Protein AF-A0A7C1WMP8-F1 (afdb_monomer_lite)

pLDDT: mean 82.26, std 7.8, range [52.56, 90.81]

Foldseek 3Di:
DVVVVVVVVVQVVVVPPPVDDDPDHPVRVVVVVVVVLVVLQVQLQVQQPAFADAQCLLVDPQSQQVSCCVRVVHGDRPPHPLQRSACRHGHPVVVVVLVVLVVLLVVLVVLCVVDVVSVVLSVVLVVLSSVCSRRPRDPVSVVSSVVSVVVSD

Secondary structure (DSSP, 8-state):
-HHHHHHHHHHHHHHH-TT---SS-HHHHHHHHHHHHHHHHHHHHHHHTTT-S-S-GGG-S-HHHHHHHHHHSS-------TTHHHHHHH-TTHHHHHHHHHHHHHHHHHHHTT-GGGHHHHHHHHHHHHHHHHH---GGGHHHHHHHHHHH-

Radius of gyration: 19.13 Å; chains: 1; bounding box: 45×26×54 Å

Sequence (153 aa):
VLALIFLIVLNIAFLSFTSQRWKLDFLNLIFYRISYTVYVLNLIVEKSGFFGYYHGLWLHPITGDIAGKIVLGYEHNTTSTILGPLILDFGIIEVPIMIFFGSVLGTVRKKMDTLKKAIPYYSILLSITLLCVEISPIPLIIFPYLIALYKIS

Structure (mmCIF, N/CA/C/O backbone):
data_AF-A0A7C1WMP8-F1
#
_entry.id   AF-A0A7C1WMP8-F1
#
loop_
_atom_site.group_PDB
_atom_site.id
_atom_site.type_symbol
_atom_site.label_atom_id
_atom_site.label_alt_id
_atom_site.label_comp_id
_atom_site.label_asym_id
_atom_site.label_entity_id
_atom_site.label_seq_id
_atom_site.pdbx_PDB_ins_code
_atom_site.Cartn_x
_atom_site.Cartn_y
_atom_site.Cartn_z
_atom_site.occupancy
_atom_site.B_iso_or_equiv
_atom_site.auth_seq_id
_atom_site.auth_comp_id
_atom_site.auth_asym_id
_atom_site.auth_atom_id
_atom_site.pdbx_PDB_model_num
ATOM 1 N N . VAL A 1 1 ? -28.008 -11.071 -13.481 1.00 81.25 1 VAL A N 1
ATOM 2 C CA . VAL A 1 1 ? -28.885 -9.932 -13.855 1.00 81.25 1 VAL A CA 1
ATOM 3 C C . VAL A 1 1 ? -28.394 -8.614 -13.255 1.00 81.25 1 VAL A C 1
ATOM 5 O O . VAL A 1 1 ? -28.016 -7.749 -14.027 1.00 81.25 1 VAL A O 1
ATOM 8 N N . LEU A 1 2 ? -28.287 -8.470 -11.926 1.00 88.44 2 LEU A N 1
ATOM 9 C CA . LEU A 1 2 ? -27.794 -7.233 -11.280 1.00 88.44 2 LEU A CA 1
ATOM 10 C C . LEU A 1 2 ? -26.408 -6.766 -11.763 1.00 88.44 2 LEU A C 1
ATOM 12 O O . LEU A 1 2 ? -26.240 -5.600 -12.094 1.00 88.44 2 LEU A O 1
ATOM 16 N N . ALA A 1 3 ? -25.440 -7.680 -11.881 1.00 83.88 3 ALA A N 1
ATOM 17 C CA . ALA A 1 3 ? -24.106 -7.354 -12.398 1.00 83.88 3 ALA A CA 1
ATOM 18 C C . ALA A 1 3 ? -24.133 -6.842 -13.851 1.00 83.88 3 ALA A C 1
ATOM 20 O O . ALA A 1 3 ? -23.376 -5.949 -14.210 1.00 83.88 3 ALA A O 1
ATOM 21 N N . LEU A 1 4 ? -25.042 -7.371 -14.676 1.00 85.19 4 LEU A N 1
ATOM 22 C CA . LEU A 1 4 ? -25.205 -6.946 -16.066 1.00 85.19 4 LEU A CA 1
ATOM 23 C C . LEU A 1 4 ? -25.803 -5.535 -16.139 1.00 85.19 4 LEU A C 1
ATOM 25 O O . LEU A 1 4 ? -25.301 -4.694 -16.874 1.00 85.19 4 LEU A O 1
ATOM 29 N N . ILE A 1 5 ? -26.831 -5.262 -15.326 1.00 90.38 5 ILE A N 1
ATOM 30 C CA . ILE A 1 5 ? -27.437 -3.927 -15.204 1.00 90.38 5 ILE A CA 1
ATOM 31 C C . ILE A 1 5 ? -26.386 -2.911 -14.743 1.00 90.38 5 ILE A C 1
ATOM 33 O O . ILE A 1 5 ? -26.276 -1.832 -15.319 1.00 90.38 5 ILE A O 1
ATOM 37 N N . PHE A 1 6 ? -25.568 -3.275 -13.755 1.00 87.81 6 PHE A N 1
ATOM 38 C CA . PHE A 1 6 ? -24.488 -2.429 -13.258 1.00 87.81 6 PHE A CA 1
ATOM 39 C C . PHE A 1 6 ? -23.450 -2.097 -14.344 1.00 87.81 6 PHE A C 1
ATOM 41 O O . PHE A 1 6 ? -23.083 -0.935 -14.506 1.00 87.81 6 PHE A O 1
ATOM 48 N N . LEU A 1 7 ? -23.028 -3.087 -15.138 1.00 83.75 7 LEU A N 1
ATOM 49 C CA . LEU A 1 7 ? -22.096 -2.873 -16.252 1.00 83.75 7 LEU A CA 1
ATOM 50 C C . LEU A 1 7 ? -22.669 -1.944 -17.331 1.00 83.75 7 LEU A C 1
ATOM 52 O O . LEU A 1 7 ? -21.940 -1.111 -17.864 1.00 83.75 7 LEU A O 1
ATOM 56 N N . ILE A 1 8 ? -23.968 -2.048 -17.623 1.00 85.50 8 ILE A N 1
ATOM 57 C CA . ILE A 1 8 ? -24.647 -1.163 -18.582 1.00 85.50 8 ILE A CA 1
ATOM 58 C C . ILE A 1 8 ? -24.671 0.281 -18.062 1.00 85.50 8 ILE A C 1
ATOM 60 O O . ILE A 1 8 ? -24.321 1.199 -18.801 1.00 85.50 8 ILE A O 1
ATOM 64 N N . VAL A 1 9 ? -25.016 0.492 -16.786 1.00 88.19 9 VAL A N 1
ATOM 65 C CA . VAL A 1 9 ? -25.016 1.830 -16.164 1.00 88.19 9 VAL A CA 1
ATOM 66 C C . VAL A 1 9 ? -23.621 2.458 -16.205 1.00 88.19 9 VAL A C 1
ATOM 68 O O . VAL A 1 9 ? -23.483 3.626 -16.571 1.00 88.19 9 VAL A O 1
ATOM 71 N N . LEU A 1 10 ? -22.579 1.682 -15.895 1.00 82.94 10 LEU A N 1
ATOM 72 C CA . LEU A 1 10 ? -21.193 2.146 -15.980 1.00 82.94 10 LEU A CA 1
ATOM 73 C C . LEU A 1 10 ? -20.782 2.506 -17.408 1.00 82.94 10 LEU A C 1
ATOM 75 O O . LEU A 1 10 ? -20.094 3.504 -17.604 1.00 82.94 10 LEU A O 1
ATOM 79 N N . ASN A 1 11 ? -21.208 1.726 -18.402 1.00 80.94 11 ASN A N 1
ATOM 80 C CA . ASN A 1 11 ? -20.908 2.008 -19.801 1.00 80.94 11 ASN A CA 1
ATOM 81 C C . ASN A 1 11 ? -21.559 3.322 -20.273 1.00 80.94 11 ASN A C 1
ATOM 83 O O . ASN A 1 11 ? -20.900 4.139 -20.914 1.00 80.94 11 ASN A O 1
ATOM 87 N N . ILE A 1 12 ? -22.814 3.571 -19.891 1.00 83.56 12 ILE A N 1
ATOM 88 C CA . ILE A 1 12 ? -23.524 4.821 -20.211 1.00 83.56 12 ILE A CA 1
ATOM 89 C C . ILE A 1 12 ? -22.846 6.021 -19.534 1.00 83.56 12 ILE A C 1
ATOM 91 O O . ILE A 1 12 ? -22.602 7.044 -20.177 1.00 83.56 12 ILE A O 1
ATOM 95 N N . ALA A 1 13 ? -22.499 5.894 -18.250 1.00 82.69 13 ALA A N 1
ATOM 96 C CA . ALA A 1 13 ? -21.750 6.922 -17.532 1.00 82.69 13 ALA A CA 1
ATOM 97 C C . ALA A 1 13 ? -20.389 7.193 -18.194 1.00 82.69 13 ALA A C 1
ATOM 99 O O . ALA A 1 13 ? -20.017 8.348 -18.381 1.00 82.69 13 ALA A O 1
ATOM 100 N N . PHE A 1 14 ? -19.680 6.140 -18.615 1.00 74.75 14 PHE A N 1
ATOM 101 C CA . PHE A 1 14 ? -18.397 6.235 -19.312 1.00 74.75 14 PHE A CA 1
ATOM 102 C C . PHE A 1 14 ? -18.505 7.020 -20.628 1.00 74.75 14 PHE A C 1
ATOM 104 O O . PHE A 1 14 ? -17.704 7.921 -20.869 1.00 74.75 14 PHE A O 1
ATOM 111 N N . LEU A 1 15 ? -19.524 6.738 -21.445 1.00 75.62 15 LEU A N 1
ATOM 112 C CA . LEU A 1 15 ? -19.773 7.457 -22.702 1.00 75.62 15 LEU A CA 1
ATOM 113 C C . LEU A 1 15 ? -20.209 8.918 -22.491 1.00 75.62 15 LEU A C 1
ATOM 115 O O . LEU A 1 15 ? -20.048 9.742 -23.389 1.00 75.62 15 LEU A O 1
ATOM 119 N N . SER A 1 16 ? -20.740 9.252 -21.311 1.00 78.62 16 SER A N 1
ATOM 120 C CA . SER A 1 16 ? -21.203 10.606 -20.973 1.00 78.62 16 SER A CA 1
ATOM 121 C C . SER A 1 16 ? -20.059 11.585 -20.667 1.00 78.62 16 SER A C 1
ATOM 123 O O . SER A 1 16 ? -20.274 12.799 -20.670 1.00 78.62 16 SER A O 1
ATOM 125 N N . PHE A 1 17 ? -18.833 11.098 -20.435 1.00 74.31 17 PHE A N 1
ATOM 126 C CA . PHE A 1 17 ? -17.655 11.948 -20.242 1.00 74.31 17 PHE A CA 1
ATOM 127 C C . PHE A 1 17 ? -17.112 12.452 -21.588 1.00 74.31 17 PHE A C 1
ATOM 129 O O . PHE A 1 17 ? -16.158 11.923 -22.154 1.00 74.31 17 PHE A O 1
ATOM 136 N N . THR A 1 18 ? -17.720 13.524 -22.096 1.00 56.28 18 THR A N 1
ATOM 137 C CA . THR A 1 18 ? -17.438 14.126 -23.414 1.00 56.28 18 THR A CA 1
ATOM 138 C C . THR A 1 18 ? -16.045 14.750 -23.557 1.00 56.28 18 THR A C 1
ATOM 140 O O . THR A 1 18 ? -15.578 14.967 -24.676 1.00 56.28 18 THR A O 1
ATOM 143 N N . SER A 1 19 ? -15.352 15.020 -22.448 1.00 64.75 19 SER A N 1
ATOM 144 C CA . SER A 1 19 ? -14.008 15.613 -22.439 1.00 64.75 19 SER A CA 1
ATOM 145 C C . SER A 1 19 ? -12.879 14.605 -22.689 1.00 64.75 19 SER A C 1
ATOM 147 O O . SER A 1 19 ? -11.748 15.017 -22.949 1.00 64.75 19 SER A O 1
ATOM 149 N N . GLN A 1 20 ? -13.157 13.298 -22.649 1.00 61.72 20 GLN A N 1
ATOM 150 C CA . GLN A 1 20 ? -12.159 12.245 -22.847 1.00 61.72 20 GLN A CA 1
ATOM 151 C C . GLN A 1 20 ? -12.471 11.437 -24.111 1.00 61.72 20 GLN A C 1
ATOM 153 O O . GLN A 1 20 ? -13.419 10.660 -24.170 1.00 61.72 20 GLN A O 1
ATOM 158 N N . ARG A 1 21 ? -11.642 11.603 -25.150 1.00 68.38 21 ARG A N 1
ATOM 159 C CA . ARG A 1 21 ? -11.694 10.761 -26.355 1.00 68.38 21 ARG A CA 1
ATOM 160 C C . ARG A 1 21 ? -10.928 9.467 -26.100 1.00 68.38 21 ARG A C 1
ATOM 162 O O . ARG A 1 21 ? -9.715 9.400 -26.300 1.00 68.38 21 ARG A O 1
ATOM 169 N N . TRP A 1 22 ? -11.634 8.448 -25.632 1.00 69.88 22 TRP A N 1
ATOM 170 C CA . TRP A 1 22 ? -11.062 7.125 -25.415 1.00 69.88 22 TRP A CA 1
ATOM 171 C C . TRP A 1 22 ? -10.784 6.432 -26.753 1.00 69.88 22 TRP A C 1
ATOM 173 O O . TRP A 1 22 ? -11.644 6.386 -27.625 1.00 69.88 22 TRP A O 1
ATOM 183 N N . LYS A 1 23 ? -9.576 5.881 -26.921 1.00 80.38 23 LYS A N 1
ATOM 184 C CA . LYS A 1 23 ? -9.221 5.058 -28.095 1.00 80.38 23 LYS A CA 1
ATOM 185 C C . LYS A 1 23 ? -9.717 3.611 -27.989 1.00 80.38 23 LYS A C 1
ATOM 187 O O . LYS A 1 23 ? -9.631 2.872 -28.961 1.00 80.38 23 LYS A O 1
ATOM 192 N N . LEU A 1 24 ? -10.151 3.201 -26.798 1.00 80.12 24 LEU A N 1
ATOM 193 C CA . LEU A 1 24 ? -10.534 1.835 -26.457 1.00 80.12 24 LEU A CA 1
ATOM 194 C C . LEU A 1 24 ? -11.987 1.818 -25.987 1.00 80.12 24 LEU A C 1
ATOM 196 O O . LEU A 1 24 ? -12.396 2.696 -25.225 1.00 80.12 24 LEU A O 1
ATOM 200 N N . ASP A 1 25 ? -12.724 0.783 -26.382 1.00 82.56 25 ASP A N 1
ATOM 201 C CA . ASP A 1 25 ? -14.055 0.505 -25.841 1.00 82.56 25 ASP A CA 1
ATOM 202 C C . ASP A 1 25 ? -13.985 0.167 -24.349 1.00 82.56 25 ASP A C 1
ATOM 204 O O . ASP A 1 25 ? -12.960 -0.289 -23.842 1.00 82.56 25 ASP A O 1
ATOM 208 N N . PHE A 1 26 ? -15.106 0.317 -23.646 1.00 80.38 26 PHE A N 1
ATOM 209 C CA . PHE A 1 26 ? -15.199 0.116 -22.197 1.00 80.38 26 PHE A CA 1
ATOM 210 C C . PHE A 1 26 ? -14.598 -1.213 -21.701 1.00 80.38 26 PHE A C 1
ATOM 212 O O . PHE A 1 26 ? -13.823 -1.222 -20.748 1.00 80.38 26 PHE A O 1
ATOM 219 N N . LEU A 1 27 ? -14.910 -2.337 -22.359 1.00 83.44 27 LEU A N 1
ATOM 220 C CA . LEU A 1 27 ? -14.361 -3.645 -21.977 1.00 83.44 27 LEU A CA 1
ATOM 221 C C . LEU A 1 27 ? -12.847 -3.713 -22.205 1.00 83.44 27 LEU A C 1
ATOM 223 O O . LEU A 1 27 ? -12.106 -4.129 -21.316 1.00 83.44 27 LEU A O 1
ATOM 227 N N . ASN A 1 28 ? -12.384 -3.247 -23.366 1.00 85.31 28 ASN A N 1
ATOM 228 C CA . ASN A 1 28 ? -10.961 -3.189 -23.698 1.00 85.31 28 ASN A CA 1
ATOM 229 C C . ASN A 1 28 ? -10.195 -2.289 -22.723 1.00 85.31 28 ASN A C 1
ATOM 231 O O . ASN A 1 28 ? -9.056 -2.584 -22.376 1.00 85.31 28 ASN A O 1
ATOM 235 N N . LEU A 1 29 ? -10.831 -1.228 -22.227 1.00 83.44 29 LEU A N 1
ATOM 236 C CA . LEU A 1 29 ? -10.258 -0.343 -21.226 1.00 83.44 29 LEU A CA 1
ATOM 237 C C . LEU A 1 29 ? -10.097 -1.033 -19.866 1.00 83.44 29 LEU A C 1
ATOM 239 O O . LEU A 1 29 ? -9.058 -0.863 -19.233 1.00 83.44 29 LEU A O 1
ATOM 243 N N . ILE A 1 30 ? -11.068 -1.841 -19.431 1.00 83.88 30 ILE A N 1
ATOM 244 C CA . ILE A 1 30 ? -10.941 -2.637 -18.198 1.00 83.88 30 ILE A CA 1
ATOM 245 C C . ILE A 1 30 ? -9.747 -3.590 -18.305 1.00 83.88 30 ILE A C 1
ATOM 247 O O . ILE A 1 30 ? -8.889 -3.596 -17.420 1.00 83.88 30 ILE A O 1
ATOM 251 N N . PHE A 1 31 ? -9.653 -4.351 -19.399 1.00 87.38 31 PHE A N 1
ATOM 252 C CA . PHE A 1 31 ? -8.527 -5.264 -19.613 1.00 87.38 31 PHE A CA 1
ATOM 253 C C . PHE A 1 31 ? -7.198 -4.517 -19.701 1.00 87.38 31 PHE A C 1
ATOM 255 O O . PHE A 1 31 ? -6.244 -4.902 -19.030 1.00 87.38 31 PHE A O 1
ATOM 262 N N . TYR A 1 32 ? -7.155 -3.402 -20.435 1.00 87.62 32 TYR A N 1
ATOM 263 C CA . TYR A 1 32 ? -5.983 -2.536 -20.498 1.00 87.62 32 TYR A CA 1
ATOM 264 C C . TYR A 1 32 ? -5.537 -2.086 -19.105 1.00 87.62 32 TYR A C 1
ATOM 266 O O . TYR A 1 32 ? -4.350 -2.156 -18.805 1.00 87.62 32 TYR A O 1
ATOM 274 N N . ARG A 1 33 ? -6.462 -1.667 -18.229 1.00 85.81 33 ARG A N 1
ATOM 275 C CA . ARG A 1 33 ? -6.122 -1.250 -16.861 1.00 85.81 33 ARG A CA 1
ATOM 276 C C . ARG A 1 33 ? -5.524 -2.390 -16.049 1.00 85.81 33 ARG A C 1
ATOM 278 O O . ARG A 1 33 ? -4.478 -2.189 -15.447 1.00 85.81 33 ARG A O 1
ATOM 285 N N . ILE A 1 34 ? -6.129 -3.576 -16.076 1.00 86.62 34 ILE A N 1
ATOM 286 C CA . ILE A 1 34 ? -5.609 -4.740 -15.342 1.00 86.62 34 ILE A CA 1
ATOM 287 C C . ILE A 1 34 ? -4.209 -5.106 -15.850 1.00 86.62 34 ILE A C 1
ATOM 289 O O . ILE A 1 34 ? -3.276 -5.223 -15.054 1.00 86.62 34 ILE A O 1
ATOM 293 N N . SER A 1 35 ? -4.042 -5.235 -17.169 1.00 89.19 35 SER A N 1
ATOM 294 C CA . SER A 1 35 ? -2.756 -5.570 -17.786 1.00 89.19 35 SER A CA 1
ATOM 295 C C . SER A 1 35 ? -1.691 -4.520 -17.490 1.00 89.19 35 SER A C 1
ATOM 297 O O . SER A 1 35 ? -0.579 -4.875 -17.114 1.00 89.19 35 SER A O 1
ATOM 299 N N . TYR A 1 36 ? -2.035 -3.237 -17.601 1.00 87.69 36 TYR A N 1
ATOM 300 C CA . TYR A 1 36 ? -1.140 -2.129 -17.284 1.00 87.69 36 TYR A CA 1
ATOM 301 C C . TYR A 1 36 ? -0.689 -2.167 -15.823 1.00 87.69 36 TYR A C 1
ATOM 303 O O . TYR A 1 36 ? 0.501 -2.067 -15.539 1.00 87.69 36 TYR A O 1
ATOM 311 N N . THR A 1 37 ? -1.622 -2.366 -14.893 1.00 87.38 37 THR A N 1
ATOM 312 C CA . THR A 1 37 ? -1.331 -2.429 -13.459 1.00 87.38 37 THR A CA 1
ATOM 313 C C . THR A 1 37 ? -0.392 -3.590 -13.118 1.00 87.38 37 THR A C 1
ATOM 315 O O . THR A 1 37 ? 0.575 -3.387 -12.385 1.00 87.38 37 THR A O 1
ATOM 318 N N . VAL A 1 38 ? -0.626 -4.785 -13.672 1.00 88.31 38 VAL A N 1
ATOM 319 C CA . VAL A 1 38 ? 0.248 -5.954 -13.455 1.00 88.31 38 VAL A CA 1
ATOM 320 C C . VAL A 1 38 ? 1.614 -5.761 -14.115 1.00 88.31 38 VAL A C 1
ATOM 322 O O . VAL A 1 38 ? 2.634 -6.082 -13.511 1.00 88.31 38 VAL A O 1
ATOM 325 N N . TYR A 1 39 ? 1.651 -5.199 -15.324 1.00 89.88 39 TYR A N 1
ATOM 326 C CA . TYR A 1 39 ? 2.892 -4.904 -16.037 1.00 89.88 39 TYR A CA 1
ATOM 327 C C . TYR A 1 39 ? 3.779 -3.924 -15.259 1.00 89.88 39 TYR A C 1
ATOM 329 O O . TYR A 1 39 ? 4.955 -4.200 -15.032 1.00 89.88 39 TYR A O 1
ATOM 337 N N . VAL A 1 40 ? 3.205 -2.815 -14.783 1.00 88.31 40 VAL A N 1
ATOM 338 C CA . VAL A 1 40 ? 3.924 -1.828 -13.965 1.00 88.31 40 VAL A CA 1
ATOM 339 C C . VAL A 1 40 ? 4.408 -2.450 -12.655 1.00 88.31 40 VAL A C 1
ATOM 341 O O . VAL A 1 40 ? 5.548 -2.210 -12.268 1.00 88.31 40 VAL A O 1
ATOM 344 N N . LEU A 1 41 ? 3.593 -3.281 -11.991 1.00 88.25 41 LEU A N 1
ATOM 345 C CA . LEU A 1 41 ? 4.027 -4.000 -10.790 1.00 88.25 41 LEU A CA 1
ATOM 346 C C . LEU A 1 41 ? 5.219 -4.924 -11.083 1.00 88.25 41 LEU A C 1
ATOM 348 O O . LEU A 1 41 ? 6.171 -4.931 -10.308 1.00 88.25 41 LEU A O 1
ATOM 352 N N . ASN A 1 42 ? 5.195 -5.671 -12.191 1.00 90.38 42 ASN A N 1
ATOM 353 C CA . ASN A 1 42 ? 6.305 -6.545 -12.572 1.00 90.38 42 ASN A CA 1
ATOM 354 C C . ASN A 1 42 ? 7.605 -5.753 -12.760 1.00 90.38 42 ASN A C 1
ATOM 356 O O . ASN A 1 42 ? 8.636 -6.131 -12.213 1.00 90.38 42 ASN A O 1
ATOM 360 N N . LEU A 1 43 ? 7.539 -4.619 -13.462 1.00 90.81 43 LEU A N 1
ATOM 361 C CA . LEU A 1 43 ? 8.699 -3.749 -13.645 1.00 90.81 43 LEU A CA 1
ATOM 362 C C . LEU A 1 43 ? 9.200 -3.149 -12.319 1.00 90.81 43 LEU A C 1
ATOM 364 O O . LEU A 1 43 ? 10.406 -3.048 -12.117 1.00 90.81 43 LEU A O 1
ATOM 368 N N . ILE A 1 44 ? 8.299 -2.764 -11.405 1.00 90.00 44 ILE A N 1
ATOM 369 C CA . ILE A 1 44 ? 8.675 -2.295 -10.059 1.00 90.00 44 ILE A CA 1
ATOM 370 C C . ILE A 1 44 ? 9.424 -3.395 -9.305 1.00 90.00 44 ILE A C 1
ATOM 372 O O . ILE A 1 44 ? 10.498 -3.146 -8.768 1.00 90.00 44 ILE A O 1
ATOM 376 N N . VAL A 1 45 ? 8.873 -4.610 -9.278 1.00 90.00 45 VAL A N 1
ATOM 377 C CA . VAL A 1 45 ? 9.468 -5.758 -8.580 1.00 90.00 45 VAL A CA 1
ATOM 378 C C . VAL A 1 45 ? 10.848 -6.089 -9.147 1.00 90.00 45 VAL A C 1
ATOM 380 O O . VAL A 1 45 ? 11.795 -6.270 -8.382 1.00 90.00 45 VAL A O 1
ATOM 383 N N . GLU A 1 46 ? 10.977 -6.122 -10.474 1.00 90.69 46 GLU A N 1
ATOM 384 C CA . GLU A 1 46 ? 12.247 -6.372 -11.161 1.00 90.69 46 GLU A CA 1
ATOM 385 C C . GLU A 1 46 ? 13.291 -5.298 -10.835 1.00 90.69 46 GLU A C 1
ATOM 387 O O . GLU A 1 46 ? 14.453 -5.615 -10.582 1.00 90.69 46 GLU A O 1
ATOM 392 N N . LYS A 1 47 ? 12.875 -4.028 -10.785 1.00 90.12 47 LYS A N 1
ATOM 393 C CA . LYS A 1 47 ? 13.788 -2.907 -10.552 1.00 90.12 47 LYS A CA 1
ATOM 394 C C . LYS A 1 47 ? 14.208 -2.754 -9.091 1.00 90.12 47 LYS A C 1
ATOM 396 O O . LYS A 1 47 ? 15.353 -2.398 -8.822 1.00 90.12 47 LYS A O 1
ATOM 401 N N . SER A 1 48 ? 13.291 -2.992 -8.160 1.00 89.00 48 SER A N 1
ATOM 402 C CA . SER A 1 48 ? 13.517 -2.784 -6.728 1.00 89.00 48 SER A CA 1
ATOM 403 C C . SER A 1 48 ? 14.120 -3.975 -6.010 1.00 89.00 48 SER A C 1
ATOM 405 O O . SER A 1 48 ? 14.754 -3.805 -4.968 1.00 89.00 48 SER A O 1
ATOM 407 N N . GLY A 1 49 ? 13.925 -5.185 -6.533 1.00 87.25 49 GLY A N 1
ATOM 408 C CA . GLY A 1 49 ? 14.406 -6.396 -5.885 1.00 87.25 49 GLY A CA 1
ATOM 409 C C . GLY A 1 49 ? 13.929 -6.516 -4.431 1.00 87.25 49 GLY A C 1
ATOM 410 O O . GLY A 1 49 ? 12.809 -6.145 -4.074 1.00 87.25 49 GLY A O 1
ATOM 411 N N . PHE A 1 50 ? 14.786 -7.069 -3.572 1.00 86.81 50 PHE A N 1
ATOM 412 C CA . PHE A 1 50 ? 14.404 -7.397 -2.196 1.00 86.81 50 PHE A CA 1
ATOM 413 C C . PHE A 1 50 ? 14.458 -6.205 -1.228 1.00 86.81 50 PHE A C 1
ATOM 415 O O . PHE A 1 50 ? 13.629 -6.136 -0.325 1.00 86.81 50 PHE A O 1
ATOM 422 N N . PHE A 1 51 ? 15.408 -5.285 -1.428 1.00 85.69 51 PHE A N 1
ATOM 423 C CA . PHE A 1 51 ? 15.713 -4.187 -0.497 1.00 85.69 51 PHE A CA 1
ATOM 424 C C . PHE A 1 51 ? 15.260 -2.805 -0.976 1.00 85.69 51 PHE A C 1
ATOM 426 O O . PHE A 1 51 ? 15.427 -1.837 -0.245 1.00 85.69 51 PHE A O 1
ATOM 433 N N . GLY A 1 52 ? 14.668 -2.709 -2.167 1.00 87.56 52 GLY A N 1
ATOM 434 C CA . GLY A 1 52 ? 14.154 -1.452 -2.692 1.00 87.56 52 GLY A CA 1
ATOM 435 C C . GLY A 1 52 ? 15.137 -0.732 -3.596 1.00 87.56 52 GLY A C 1
ATOM 436 O O . GLY A 1 52 ? 16.284 -1.143 -3.779 1.00 87.56 52 GLY A O 1
ATOM 437 N N . TYR A 1 53 ? 14.655 0.356 -4.192 1.00 87.75 53 TYR A N 1
ATOM 438 C CA . TYR A 1 53 ? 15.433 1.177 -5.115 1.00 87.75 53 TYR A CA 1
ATOM 439 C C . TYR A 1 53 ? 15.555 2.618 -4.619 1.00 87.75 53 TYR A C 1
ATOM 441 O O . TYR A 1 53 ? 16.663 3.150 -4.563 1.00 87.75 53 TYR A O 1
ATOM 449 N N . TYR A 1 54 ? 14.448 3.261 -4.234 1.00 84.81 54 TYR A N 1
ATOM 450 C CA . TYR A 1 54 ? 14.429 4.714 -4.016 1.00 84.81 54 TYR A CA 1
ATOM 451 C C . TYR A 1 54 ? 14.825 5.156 -2.594 1.00 84.81 54 TYR A C 1
ATOM 453 O O . TYR A 1 54 ? 15.535 6.150 -2.461 1.00 84.81 54 TYR A O 1
ATOM 461 N N . HIS A 1 55 ? 14.434 4.417 -1.551 1.00 83.69 55 HIS A N 1
ATOM 462 C CA . HIS A 1 55 ? 14.787 4.675 -0.141 1.00 83.69 55 HIS A CA 1
ATOM 463 C C . HIS A 1 55 ? 14.492 6.106 0.373 1.00 83.69 55 HIS A C 1
ATOM 465 O O . HIS A 1 55 ? 15.272 6.699 1.121 1.00 83.69 55 HIS A O 1
ATOM 471 N N . GLY A 1 56 ? 13.363 6.686 -0.020 1.00 79.56 56 GLY A N 1
ATOM 472 C CA . GLY A 1 56 ? 12.965 8.058 0.306 1.00 79.56 56 GLY A CA 1
ATOM 473 C C . GLY A 1 56 ? 11.602 8.476 -0.244 1.00 79.56 56 GLY A C 1
ATOM 474 O O . GLY A 1 56 ? 11.284 9.666 -0.232 1.00 79.56 56 GLY A O 1
ATOM 475 N N . LEU A 1 57 ? 10.807 7.544 -0.778 1.00 77.12 57 LEU A N 1
ATOM 476 C CA . LEU A 1 57 ? 9.591 7.863 -1.530 1.00 77.12 57 LEU A CA 1
ATOM 477 C C . LEU A 1 57 ? 8.538 8.482 -0.598 1.00 77.12 57 LEU A C 1
ATOM 479 O O . LEU A 1 57 ? 7.840 9.416 -0.984 1.00 77.12 57 LEU A O 1
ATOM 483 N N . TRP A 1 58 ? 8.542 8.048 0.664 1.00 70.44 58 TRP A N 1
ATOM 484 C CA . TRP A 1 58 ? 7.755 8.581 1.780 1.00 70.44 58 TRP A CA 1
ATOM 485 C C . TRP A 1 58 ? 7.955 10.083 2.075 1.00 70.44 58 TRP A C 1
ATOM 487 O O . TRP A 1 58 ? 7.125 10.682 2.760 1.00 70.44 58 TRP A O 1
ATOM 497 N N . LEU A 1 59 ? 9.027 10.716 1.580 1.00 73.44 59 LEU A N 1
ATOM 498 C CA . LEU A 1 59 ? 9.255 12.164 1.720 1.00 73.44 59 LEU A CA 1
ATOM 499 C C . LEU A 1 59 ? 8.572 12.987 0.621 1.00 73.44 59 LEU A C 1
ATOM 501 O O . LEU A 1 59 ? 8.525 14.217 0.711 1.00 73.44 59 LEU A O 1
ATOM 505 N N . HIS A 1 60 ? 8.050 12.335 -0.419 1.00 73.00 60 HIS A N 1
ATOM 506 C CA . HIS A 1 60 ? 7.483 13.010 -1.575 1.00 73.00 60 HIS A CA 1
ATOM 507 C C . HIS A 1 60 ? 5.955 12.895 -1.604 1.00 73.00 60 HIS A C 1
ATOM 509 O O . HIS A 1 60 ? 5.417 11.793 -1.574 1.00 73.00 60 HIS A O 1
ATOM 515 N N . PRO A 1 61 ? 5.226 14.016 -1.756 1.00 63.91 61 PRO A N 1
ATOM 516 C CA . PRO A 1 61 ? 3.766 13.994 -1.834 1.00 63.91 61 PRO A CA 1
ATOM 517 C C . PRO A 1 61 ? 3.227 13.422 -3.160 1.00 63.91 61 PRO A C 1
ATOM 519 O O . PRO A 1 61 ? 2.033 13.167 -3.264 1.00 63.91 61 PRO A O 1
ATOM 522 N N . ILE A 1 62 ? 4.083 13.237 -4.177 1.00 70.94 62 ILE A N 1
ATOM 523 C CA . ILE A 1 62 ? 3.705 12.805 -5.534 1.00 70.94 62 ILE A CA 1
ATOM 524 C C . ILE A 1 62 ? 4.440 11.506 -5.903 1.00 70.94 62 ILE A C 1
ATOM 526 O O . ILE A 1 62 ? 5.234 11.443 -6.843 1.00 70.94 62 ILE A O 1
ATOM 530 N N . THR A 1 63 ? 4.205 10.450 -5.128 1.00 73.62 63 THR A N 1
ATOM 531 C CA . THR A 1 63 ? 4.875 9.149 -5.295 1.00 73.62 63 THR A CA 1
ATOM 532 C C . THR A 1 63 ? 4.551 8.473 -6.630 1.00 73.62 63 THR A C 1
ATOM 534 O O . THR A 1 63 ? 5.429 7.850 -7.225 1.00 73.62 63 THR A O 1
ATOM 537 N N . GLY A 1 64 ? 3.324 8.634 -7.138 1.00 71.62 64 GLY A N 1
ATOM 538 C CA . GLY A 1 64 ? 2.857 8.005 -8.380 1.00 71.62 64 GLY A CA 1
ATOM 539 C C . GLY A 1 64 ? 3.595 8.471 -9.639 1.00 71.62 64 GLY A C 1
ATOM 540 O O . GLY A 1 64 ? 3.957 7.641 -10.475 1.00 71.62 64 GLY A O 1
ATOM 541 N N . ASP A 1 65 ? 3.883 9.772 -9.751 1.00 77.25 65 ASP A N 1
ATOM 542 C CA . ASP A 1 65 ? 4.618 10.335 -10.896 1.00 77.25 65 ASP A CA 1
ATOM 543 C C . ASP A 1 65 ? 6.099 9.952 -10.854 1.00 77.25 65 ASP A C 1
ATOM 545 O O . ASP A 1 65 ? 6.694 9.618 -11.881 1.00 77.25 65 ASP A O 1
ATOM 549 N N . ILE A 1 66 ? 6.688 9.952 -9.653 1.00 79.62 66 ILE A N 1
ATOM 550 C CA . ILE A 1 66 ? 8.072 9.522 -9.432 1.00 79.62 66 ILE A CA 1
ATOM 551 C C . ILE A 1 66 ? 8.210 8.039 -9.788 1.00 79.62 66 ILE A C 1
ATOM 553 O O . ILE A 1 66 ? 9.108 7.672 -10.547 1.00 79.62 66 ILE A O 1
ATOM 557 N N . ALA A 1 67 ? 7.289 7.197 -9.313 1.00 79.94 67 ALA A N 1
ATOM 558 C CA . ALA A 1 67 ? 7.262 5.778 -9.646 1.00 79.94 67 ALA A CA 1
ATOM 559 C C . ALA A 1 67 ? 7.129 5.550 -11.158 1.00 79.94 67 ALA A C 1
ATOM 561 O O . ALA A 1 67 ? 7.893 4.771 -11.730 1.00 79.94 67 ALA A O 1
ATOM 562 N N . GLY A 1 68 ? 6.232 6.281 -11.824 1.00 80.88 68 GLY A N 1
ATOM 563 C CA . GLY A 1 68 ? 6.042 6.187 -13.272 1.00 80.88 68 GLY A CA 1
ATOM 564 C C . GLY A 1 68 ? 7.298 6.572 -14.040 1.00 80.88 68 GLY A C 1
ATOM 565 O O . GLY A 1 68 ? 7.752 5.820 -14.902 1.00 80.88 68 GLY A O 1
ATOM 566 N N . LYS A 1 69 ? 7.939 7.678 -13.657 1.00 85.38 69 LYS A N 1
ATOM 567 C CA . LYS A 1 69 ? 9.197 8.128 -14.262 1.00 85.38 69 LYS A CA 1
ATOM 568 C C . LYS A 1 69 ? 10.324 7.116 -14.080 1.00 85.38 69 LYS A C 1
ATOM 570 O O . LYS A 1 69 ? 11.068 6.856 -15.022 1.00 85.38 69 LYS A O 1
ATOM 575 N N . ILE A 1 70 ? 10.444 6.526 -12.892 1.00 85.38 70 ILE A N 1
ATOM 576 C CA . ILE A 1 70 ? 11.493 5.548 -12.577 1.00 85.38 70 ILE A CA 1
ATOM 577 C C . ILE A 1 70 ? 11.306 4.255 -13.375 1.00 85.38 70 ILE A C 1
ATOM 579 O O . ILE A 1 70 ? 12.299 3.663 -13.805 1.00 85.38 70 ILE A O 1
ATOM 583 N N . VAL A 1 71 ? 10.067 3.801 -13.546 1.00 87.44 71 VAL A N 1
ATOM 584 C CA . VAL A 1 71 ? 9.762 2.458 -14.058 1.00 87.44 71 VAL A CA 1
ATOM 585 C C . VAL A 1 71 ? 9.477 2.465 -15.561 1.00 87.44 71 VAL A C 1
ATOM 587 O O . VAL A 1 71 ? 9.922 1.572 -16.274 1.00 87.44 71 VAL A O 1
ATOM 590 N N . LEU A 1 72 ? 8.766 3.479 -16.054 1.00 86.94 72 LEU A N 1
ATOM 591 C CA . LEU A 1 72 ? 8.351 3.603 -17.454 1.00 86.94 72 LEU A CA 1
ATOM 592 C C . LEU A 1 72 ? 9.219 4.579 -18.261 1.00 86.94 72 LEU A C 1
ATOM 594 O O . LEU A 1 72 ? 9.144 4.589 -19.487 1.00 86.94 72 LEU A O 1
ATOM 598 N N . GLY A 1 73 ? 10.040 5.401 -17.598 1.00 84.75 73 GLY A N 1
ATOM 599 C CA . GLY A 1 73 ? 10.939 6.356 -18.255 1.00 84.75 73 GLY A CA 1
ATOM 600 C C . GLY A 1 73 ? 10.278 7.662 -18.710 1.00 84.75 73 GLY A C 1
ATOM 601 O O . GLY A 1 73 ? 10.929 8.467 -19.373 1.00 84.75 73 GLY A O 1
ATOM 602 N N . TYR A 1 74 ? 9.012 7.906 -18.359 1.00 82.06 74 TYR A N 1
ATOM 603 C CA . TYR A 1 74 ? 8.301 9.156 -18.646 1.00 82.06 74 TYR A CA 1
ATOM 604 C C . TYR A 1 74 ? 7.395 9.570 -17.481 1.00 82.06 74 TYR A C 1
ATOM 606 O O . TYR A 1 74 ? 6.986 8.740 -16.671 1.00 82.06 74 TYR A O 1
ATOM 614 N N . GLU A 1 75 ? 7.089 10.865 -17.387 1.00 74.75 75 GLU A N 1
ATOM 615 C CA . GLU A 1 75 ? 6.215 11.401 -16.341 1.00 74.75 75 GLU A CA 1
ATOM 616 C C . GLU A 1 75 ? 4.770 10.986 -16.601 1.00 74.75 75 GLU A C 1
ATOM 618 O O . GLU A 1 75 ? 4.120 11.420 -17.555 1.00 74.75 75 GLU A O 1
ATOM 623 N N . HIS A 1 76 ? 4.282 10.088 -15.757 1.00 75.88 76 HIS A N 1
ATOM 624 C CA . HIS A 1 76 ? 2.918 9.611 -15.796 1.00 75.88 76 HIS A CA 1
ATOM 625 C C . HIS A 1 76 ? 2.533 9.156 -14.409 1.00 75.88 76 HIS A C 1
ATOM 627 O O . HIS A 1 76 ? 3.269 8.375 -13.804 1.00 75.88 76 HIS A O 1
ATOM 633 N N . ASN A 1 77 ? 1.359 9.588 -13.951 1.00 70.12 77 ASN A N 1
ATOM 634 C CA . ASN A 1 77 ? 0.801 9.096 -12.707 1.00 70.12 77 ASN A CA 1
ATOM 635 C C . ASN A 1 77 ? 0.372 7.646 -12.903 1.00 70.12 77 ASN A C 1
ATOM 637 O O . ASN A 1 77 ? -0.786 7.321 -13.188 1.00 70.12 77 ASN A O 1
ATOM 641 N N . THR A 1 78 ? 1.339 6.752 -12.782 1.00 66.75 78 THR A N 1
ATOM 642 C CA . THR A 1 78 ? 1.061 5.375 -12.455 1.00 66.75 78 THR A CA 1
ATOM 643 C C . THR A 1 78 ? 0.486 5.391 -11.057 1.00 66.75 78 THR A C 1
ATOM 645 O O . THR A 1 78 ? 1.217 5.371 -10.071 1.00 66.75 78 THR A O 1
ATOM 648 N N . THR A 1 79 ? -0.839 5.335 -10.989 1.00 59.78 79 THR A N 1
ATOM 649 C CA . THR A 1 79 ? -1.549 4.609 -9.935 1.00 59.78 79 THR A CA 1
ATOM 650 C C . THR A 1 79 ? -1.128 3.143 -10.060 1.00 59.78 79 THR A C 1
ATOM 652 O O . THR A 1 79 ? -1.865 2.271 -10.523 1.00 59.78 79 THR A O 1
ATOM 655 N N . SER A 1 80 ? 0.152 2.893 -9.779 1.00 52.56 80 SER A N 1
ATOM 656 C CA . SER A 1 80 ? 0.700 1.568 -9.611 1.00 52.56 80 SER A CA 1
ATOM 657 C C . SER A 1 80 ? -0.091 0.947 -8.472 1.00 52.56 80 SER A C 1
ATOM 659 O O . SER A 1 80 ? -0.609 1.645 -7.602 1.00 52.56 80 SER A O 1
ATOM 661 N N . THR A 1 81 ? -0.294 -0.362 -8.566 1.00 61.94 81 THR A N 1
ATOM 662 C CA . THR A 1 81 ? -0.908 -1.199 -7.532 1.00 61.94 81 THR A CA 1
ATOM 663 C C . THR A 1 81 ? -0.754 -0.624 -6.132 1.00 61.94 81 THR A C 1
ATOM 665 O O . THR A 1 81 ? 0.311 -0.125 -5.807 1.00 61.94 81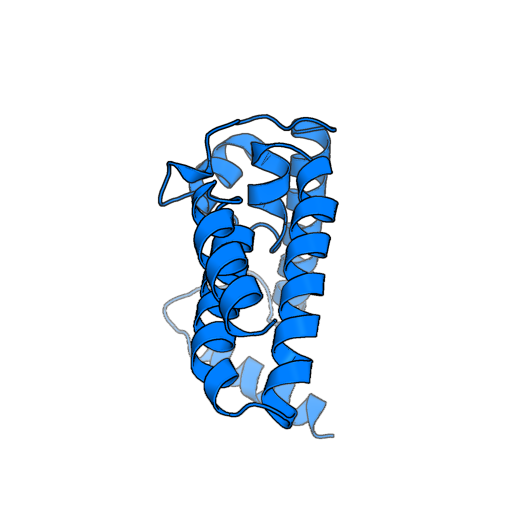 THR A O 1
ATOM 668 N N . ILE A 1 82 ? -1.753 -0.824 -5.281 1.00 69.31 82 ILE A N 1
ATOM 669 C CA . ILE A 1 82 ? -1.725 -0.575 -3.832 1.00 69.31 82 ILE A CA 1
ATOM 670 C C . ILE A 1 82 ? -0.347 -0.883 -3.179 1.00 69.31 82 ILE A C 1
ATOM 672 O O . ILE A 1 82 ? 0.031 -0.226 -2.237 1.00 69.31 82 ILE A O 1
ATOM 676 N N . LEU A 1 83 ? 0.459 -1.822 -3.692 1.00 79.75 83 L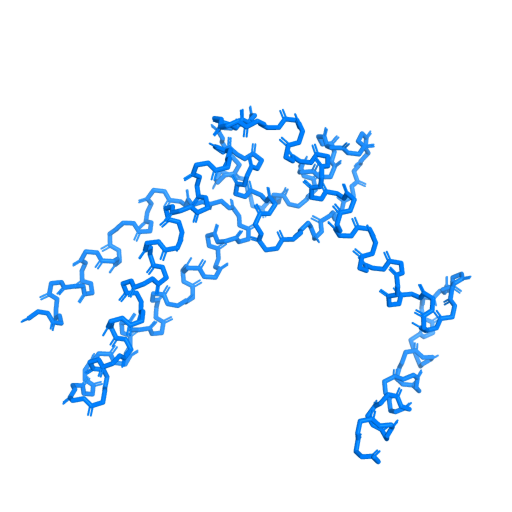EU A N 1
ATOM 677 C CA . LEU A 1 83 ? 1.793 -2.180 -3.172 1.00 79.75 83 LEU A CA 1
ATOM 678 C C . LEU A 1 83 ? 3.000 -1.614 -3.954 1.00 79.75 83 LEU A C 1
ATOM 680 O O . LEU A 1 83 ? 4.142 -1.906 -3.624 1.00 79.75 83 LEU A O 1
ATOM 684 N N . GLY A 1 84 ? 2.783 -0.875 -5.035 1.00 81.38 84 GLY A N 1
ATOM 685 C CA . GLY A 1 84 ? 3.824 -0.447 -5.971 1.00 81.38 84 GLY A CA 1
ATOM 686 C C . GLY A 1 84 ? 4.821 0.530 -5.345 1.00 81.38 84 GLY A C 1
ATOM 687 O O . GLY A 1 84 ? 6.011 0.236 -5.353 1.00 81.38 84 GLY A O 1
ATOM 688 N N . PRO A 1 85 ? 4.366 1.658 -4.774 1.00 82.75 85 PRO A N 1
ATOM 689 C CA . PRO A 1 85 ? 5.232 2.638 -4.110 1.00 82.75 85 PRO A CA 1
ATOM 690 C C . PRO A 1 85 ? 6.029 2.035 -2.948 1.00 82.75 85 PRO A C 1
ATOM 692 O O . PRO A 1 85 ? 7.219 2.292 -2.824 1.00 82.75 85 PRO A O 1
ATOM 695 N N . LEU A 1 86 ? 5.381 1.157 -2.183 1.00 85.94 86 LEU A N 1
ATOM 696 C CA . LEU A 1 86 ? 5.965 0.356 -1.111 1.00 85.94 86 LEU A CA 1
ATOM 697 C C . LEU A 1 86 ? 7.166 -0.480 -1.604 1.00 85.94 86 LEU A C 1
ATOM 699 O O . LEU A 1 86 ? 8.311 -0.293 -1.200 1.00 85.94 86 LEU A O 1
ATOM 703 N N . ILE A 1 87 ? 6.923 -1.359 -2.584 1.00 89.06 87 ILE A N 1
ATOM 704 C CA . ILE A 1 87 ? 7.974 -2.211 -3.157 1.00 89.06 87 ILE A CA 1
ATOM 705 C C . ILE A 1 87 ? 9.049 -1.356 -3.836 1.00 89.06 87 ILE A C 1
ATOM 707 O O . ILE A 1 87 ? 10.228 -1.702 -3.800 1.00 89.06 87 ILE A O 1
ATOM 711 N N . LEU A 1 88 ? 8.670 -0.229 -4.441 1.00 88.88 88 LEU A N 1
ATOM 712 C CA . LEU A 1 88 ? 9.625 0.658 -5.088 1.00 88.88 88 LEU A CA 1
ATOM 713 C C . LEU A 1 88 ? 10.647 1.233 -4.097 1.00 88.88 88 LEU A C 1
ATOM 715 O O . LEU A 1 88 ? 11.831 1.354 -4.430 1.0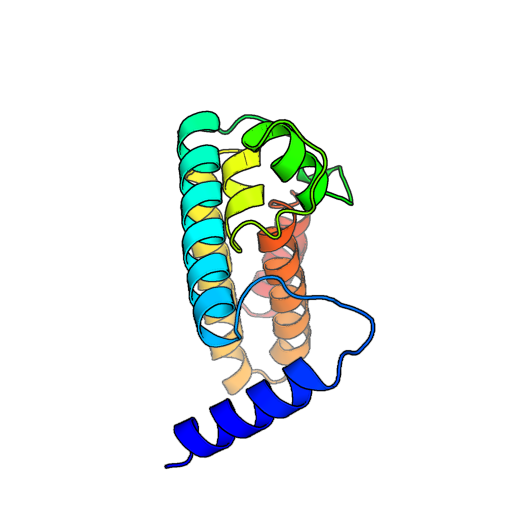0 88.88 88 LEU A O 1
ATOM 719 N N . ASP A 1 89 ? 10.184 1.572 -2.897 1.00 87.44 89 ASP A N 1
ATOM 720 C CA . ASP A 1 89 ? 10.957 2.303 -1.907 1.00 87.44 89 ASP A CA 1
ATOM 721 C C . ASP A 1 89 ? 11.959 1.402 -1.180 1.00 87.44 89 ASP A C 1
ATOM 723 O O . ASP A 1 89 ? 13.160 1.534 -1.427 1.00 87.44 89 ASP A O 1
ATOM 727 N N . PHE A 1 90 ? 11.472 0.447 -0.378 1.00 87.25 90 PHE A N 1
ATOM 728 C CA . PHE A 1 90 ? 12.314 -0.471 0.405 1.00 87.25 90 PHE A CA 1
ATOM 729 C C . PHE A 1 90 ? 12.169 -1.945 -0.004 1.00 87.25 90 PHE A C 1
ATOM 731 O O . PHE A 1 90 ? 12.698 -2.837 0.660 1.00 87.25 90 PHE A O 1
ATOM 738 N N . GLY A 1 91 ? 11.502 -2.230 -1.125 1.00 88.94 91 GLY A N 1
ATOM 739 C CA . GLY A 1 91 ? 11.502 -3.561 -1.729 1.00 88.94 91 GLY A CA 1
ATOM 740 C C . GLY A 1 91 ? 10.375 -4.465 -1.254 1.00 88.94 91 GLY A C 1
ATOM 741 O O . GLY A 1 91 ? 9.460 -4.081 -0.525 1.00 88.94 91 GLY A O 1
ATOM 742 N N . ILE A 1 92 ? 10.442 -5.725 -1.681 1.00 89.25 92 ILE A N 1
ATOM 743 C CA . ILE A 1 92 ? 9.419 -6.734 -1.363 1.00 89.25 92 ILE A CA 1
ATOM 744 C C . ILE A 1 92 ? 9.292 -6.960 0.154 1.00 89.25 92 ILE A C 1
ATOM 746 O O . ILE A 1 92 ? 8.219 -7.350 0.617 1.00 89.25 92 ILE A O 1
ATOM 750 N N . ILE A 1 93 ? 10.342 -6.686 0.938 1.00 88.25 93 ILE A N 1
ATOM 751 C CA . ILE A 1 93 ? 10.335 -6.844 2.401 1.00 88.25 93 ILE A CA 1
ATOM 752 C C . ILE A 1 93 ? 9.290 -5.969 3.109 1.00 88.25 93 ILE A C 1
ATOM 754 O O . ILE A 1 93 ? 8.841 -6.311 4.201 1.00 88.25 93 ILE A O 1
ATOM 758 N N . GLU A 1 94 ? 8.834 -4.880 2.497 1.00 85.12 94 GLU A N 1
ATOM 759 C CA . GLU A 1 94 ? 7.792 -4.052 3.103 1.00 85.12 94 GLU A CA 1
ATOM 760 C C . GLU A 1 94 ? 6.411 -4.692 3.055 1.00 85.12 94 GLU A C 1
ATOM 762 O O . GLU A 1 94 ? 5.567 -4.420 3.910 1.00 85.12 94 GLU A O 1
ATOM 767 N N . VAL A 1 95 ? 6.165 -5.574 2.086 1.00 87.75 95 VAL A N 1
ATOM 768 C CA . VAL A 1 95 ? 4.882 -6.270 1.956 1.00 87.75 95 VAL A CA 1
ATOM 769 C C . VAL A 1 95 ? 4.535 -7.027 3.247 1.00 87.75 95 VAL A C 1
ATOM 771 O O . VAL A 1 95 ? 3.458 -6.776 3.796 1.00 87.75 95 VAL A O 1
ATOM 774 N N . PRO A 1 96 ? 5.404 -7.894 3.811 1.00 88.62 96 PRO A N 1
ATOM 775 C CA . PRO A 1 96 ? 5.122 -8.533 5.094 1.00 88.62 96 PRO A CA 1
ATOM 776 C C . PRO A 1 96 ? 5.040 -7.547 6.270 1.00 88.62 96 PRO A C 1
ATOM 778 O O . PRO A 1 96 ? 4.257 -7.791 7.188 1.00 88.62 96 PRO A O 1
ATOM 781 N N . ILE A 1 97 ? 5.762 -6.419 6.245 1.00 86.75 97 ILE A N 1
ATOM 782 C CA . ILE A 1 97 ? 5.649 -5.371 7.278 1.00 86.75 97 ILE A CA 1
ATOM 783 C C . ILE A 1 97 ? 4.241 -4.756 7.264 1.00 86.75 97 ILE A C 1
ATOM 785 O O . ILE A 1 97 ? 3.599 -4.629 8.309 1.00 86.75 97 ILE A O 1
ATOM 789 N N . MET A 1 98 ? 3.704 -4.443 6.086 1.00 87.31 98 MET A N 1
ATOM 790 C CA . MET A 1 98 ? 2.344 -3.912 5.964 1.00 87.31 98 MET A CA 1
ATOM 791 C C . MET A 1 98 ? 1.276 -4.956 6.276 1.00 87.31 98 MET A C 1
ATOM 793 O O . MET A 1 98 ? 0.253 -4.619 6.874 1.00 87.31 98 MET A O 1
ATOM 797 N N . ILE A 1 99 ? 1.518 -6.229 5.952 1.00 89.25 99 ILE A N 1
ATOM 798 C CA . ILE A 1 99 ? 0.653 -7.333 6.392 1.00 89.25 99 ILE A CA 1
ATOM 799 C C . ILE A 1 99 ? 0.623 -7.403 7.925 1.00 89.25 99 ILE A C 1
ATOM 801 O O . ILE A 1 99 ? -0.455 -7.567 8.504 1.00 89.25 99 ILE A O 1
ATOM 805 N N . PHE A 1 100 ? 1.764 -7.224 8.597 1.00 88.81 100 PHE A N 1
ATOM 806 C CA . PHE A 1 100 ? 1.820 -7.169 10.057 1.00 88.81 100 PHE A CA 1
ATOM 807 C C . PHE A 1 100 ? 0.971 -6.015 10.608 1.00 88.81 100 PHE A C 1
ATOM 809 O O . PHE A 1 100 ? 0.100 -6.258 11.447 1.00 88.81 100 PHE A O 1
ATOM 816 N N . PHE A 1 101 ? 1.120 -4.792 10.092 1.00 87.81 101 PHE A N 1
ATOM 817 C CA . PHE A 1 101 ? 0.268 -3.665 10.497 1.00 87.81 101 PHE A CA 1
ATOM 818 C C . PHE A 1 101 ? -1.223 -3.936 10.234 1.00 87.81 101 PHE A C 1
ATOM 820 O O . PHE A 1 101 ? -2.055 -3.750 11.125 1.00 87.81 101 PHE A O 1
ATOM 827 N N . GLY A 1 102 ? -1.566 -4.494 9.070 1.00 89.38 102 GLY A N 1
ATOM 828 C CA . GLY A 1 102 ? -2.931 -4.915 8.750 1.00 89.38 102 GLY A CA 1
ATOM 829 C C . GLY A 1 102 ? -3.492 -5.956 9.730 1.00 89.38 102 GLY A C 1
ATOM 830 O O . GLY A 1 102 ? -4.657 -5.879 10.129 1.00 89.38 102 GLY A O 1
ATOM 831 N N . SER A 1 103 ? -2.664 -6.895 10.193 1.00 88.88 103 SER A N 1
ATOM 832 C CA . SER A 1 103 ? -3.057 -7.900 11.190 1.00 88.88 103 SER A CA 1
ATOM 833 C C . SER A 1 103 ? -3.342 -7.280 12.568 1.00 88.88 103 SER A C 1
ATOM 835 O O . SER A 1 103 ? -4.326 -7.632 13.233 1.00 88.88 103 SER A O 1
ATOM 837 N N . VAL A 1 104 ? -2.543 -6.285 12.967 1.00 87.88 104 VAL A N 1
ATOM 838 C CA . VAL A 1 104 ? -2.752 -5.513 14.197 1.00 87.88 104 VAL A CA 1
ATOM 839 C C . VAL A 1 104 ? -4.042 -4.698 14.100 1.00 87.88 104 VAL A C 1
ATOM 841 O O . VAL A 1 104 ? -4.858 -4.724 15.027 1.00 87.88 104 VAL A O 1
ATOM 844 N N . LEU A 1 105 ? -4.290 -4.052 12.958 1.00 90.31 105 LEU A N 1
ATOM 845 C CA . LEU A 1 105 ? -5.541 -3.344 12.686 1.00 90.31 105 LEU A CA 1
ATOM 846 C C . LEU A 1 105 ? -6.759 -4.278 12.792 1.00 90.31 105 LEU A C 1
ATOM 848 O O . LEU A 1 105 ? -7.779 -3.907 13.378 1.00 90.31 105 LEU A O 1
ATOM 852 N N . GLY A 1 106 ? -6.639 -5.514 12.298 1.00 89.88 106 GLY A N 1
ATOM 853 C CA . GLY A 1 106 ? -7.663 -6.551 12.453 1.00 89.88 106 GLY A CA 1
ATOM 854 C C . GLY A 1 106 ? -7.932 -6.928 13.915 1.00 89.88 106 GLY A C 1
ATOM 855 O O . GLY A 1 106 ? -9.074 -7.195 14.292 1.00 89.88 106 GLY A O 1
ATOM 856 N N . THR A 1 107 ? -6.909 -6.888 14.770 1.00 86.50 107 THR A N 1
ATOM 857 C CA . THR A 1 107 ? -7.060 -7.119 16.217 1.00 86.50 107 THR A CA 1
ATOM 858 C C . THR A 1 107 ? -7.793 -5.963 16.894 1.00 86.50 107 THR A C 1
ATOM 860 O O . THR A 1 107 ? -8.722 -6.185 17.674 1.00 86.50 107 THR A O 1
ATOM 863 N N . VAL A 1 108 ? -7.431 -4.723 16.554 1.00 86.81 108 VAL A N 1
ATOM 864 C CA . VAL A 1 108 ? -8.114 -3.515 17.042 1.00 86.81 108 VAL A CA 1
ATOM 865 C C . VAL A 1 108 ? -9.583 -3.509 16.619 1.00 86.81 108 VAL A C 1
ATOM 867 O O . VAL A 1 108 ? -10.451 -3.213 17.441 1.00 86.81 108 VAL A O 1
ATOM 870 N N . ARG A 1 109 ? -9.879 -3.924 15.380 1.00 90.44 109 ARG A N 1
ATOM 871 C CA . ARG A 1 109 ? -11.251 -4.062 14.880 1.00 90.44 109 ARG A CA 1
ATOM 872 C C . ARG A 1 109 ? -12.089 -4.991 15.749 1.00 90.44 109 ARG A C 1
ATOM 874 O O . ARG A 1 109 ? -13.173 -4.599 16.161 1.00 90.44 109 ARG A O 1
ATOM 881 N N . LYS A 1 110 ? -11.587 -6.190 16.057 1.00 89.00 110 LYS A N 1
ATOM 882 C CA . LYS A 1 110 ? -12.305 -7.161 16.905 1.00 89.00 110 LYS A CA 1
ATOM 883 C C . LYS A 1 110 ? -12.608 -6.599 18.294 1.00 89.00 110 LYS A C 1
ATOM 885 O O . LYS A 1 110 ? -13.663 -6.862 18.857 1.00 89.00 110 LYS A O 1
ATOM 890 N N . LYS A 1 111 ? -11.705 -5.786 18.849 1.00 85.25 111 LYS A N 1
ATOM 891 C CA . LYS A 1 111 ? -11.917 -5.137 20.149 1.00 85.25 111 LYS A CA 1
ATOM 892 C C . LYS A 1 111 ? -12.935 -3.990 20.109 1.00 85.25 111 LYS A C 1
ATOM 894 O O . LYS A 1 111 ? -13.404 -3.585 21.167 1.00 85.25 111 LYS A O 1
ATOM 899 N N . MET A 1 112 ? -13.333 -3.487 18.937 1.00 85.62 112 MET A N 1
ATOM 900 C CA . MET A 1 112 ? -14.428 -2.509 18.839 1.00 85.62 112 MET A CA 1
ATOM 901 C C . MET A 1 112 ? -15.775 -3.094 19.264 1.00 85.62 112 MET A C 1
ATOM 903 O O . MET A 1 112 ? -16.607 -2.353 19.787 1.00 85.62 112 MET A O 1
ATOM 907 N N . ASP A 1 113 ? -15.974 -4.400 19.072 1.00 83.19 113 ASP A N 1
ATOM 908 C CA . ASP A 1 113 ? -17.231 -5.073 19.412 1.00 83.19 113 ASP A CA 1
ATOM 909 C C . ASP A 1 113 ? -17.459 -5.097 20.932 1.00 83.19 113 ASP A C 1
ATOM 911 O O . ASP A 1 113 ? -18.596 -5.041 21.400 1.00 83.19 113 ASP A O 1
ATOM 915 N N . THR A 1 114 ? -16.376 -5.109 21.714 1.00 85.81 114 THR A N 1
ATOM 916 C CA . THR A 1 114 ? -16.412 -5.116 23.183 1.00 85.81 114 THR A CA 1
ATOM 917 C C . THR A 1 114 ? -16.171 -3.734 23.792 1.00 85.81 114 THR A C 1
ATOM 919 O O . THR A 1 114 ? -16.765 -3.392 24.815 1.00 85.81 114 THR A O 1
ATOM 922 N N . LEU A 1 115 ? -15.335 -2.903 23.164 1.00 85.94 115 LEU A N 1
ATOM 923 C CA . LEU A 1 115 ? -14.942 -1.585 23.654 1.00 85.94 115 LEU A CA 1
ATOM 924 C C . LEU A 1 115 ? -15.292 -0.506 22.627 1.00 85.94 115 LEU A C 1
ATOM 926 O O . LEU A 1 115 ? -14.495 -0.168 21.754 1.00 85.94 115 LEU A O 1
ATOM 930 N N . LYS A 1 116 ? -16.445 0.153 22.801 1.00 82.62 116 LYS A N 1
ATOM 931 C CA . LYS A 1 116 ? -16.867 1.277 21.935 1.00 82.62 116 LYS A CA 1
ATOM 932 C C . LYS A 1 116 ? -15.846 2.428 21.872 1.00 82.62 116 LYS A C 1
ATOM 934 O O . LYS A 1 116 ? -15.815 3.169 20.896 1.00 82.62 116 LYS A O 1
ATOM 939 N N . LYS A 1 117 ? -14.968 2.560 22.877 1.00 82.06 117 LYS A N 1
ATOM 940 C CA . LYS A 1 117 ? -13.856 3.531 22.886 1.00 82.06 117 LYS A CA 1
ATOM 941 C C . LYS A 1 117 ? -12.781 3.239 21.826 1.00 82.06 117 LYS A C 1
ATOM 943 O O . LYS A 1 117 ? -12.028 4.146 21.496 1.00 82.06 117 LYS A O 1
ATOM 948 N N . ALA A 1 118 ? -12.714 2.022 21.278 1.00 83.69 118 ALA A N 1
ATOM 949 C CA . ALA A 1 118 ? -11.748 1.630 20.249 1.00 83.69 118 ALA A CA 1
ATOM 950 C C . ALA A 1 118 ? -12.101 2.148 18.839 1.00 83.69 118 ALA A C 1
ATOM 952 O O . ALA A 1 118 ? -11.235 2.179 17.969 1.00 83.69 118 ALA A O 1
ATOM 953 N N . ILE A 1 119 ? -13.347 2.589 18.613 1.00 86.94 119 ILE A N 1
ATOM 954 C CA . ILE A 1 119 ? -13.837 3.066 17.309 1.00 86.94 119 ILE A CA 1
ATOM 955 C C . ILE A 1 119 ? -12.978 4.202 16.717 1.00 86.94 119 ILE A C 1
ATOM 957 O O . ILE A 1 119 ? -12.506 4.039 15.592 1.00 86.94 119 ILE A O 1
ATOM 961 N N . PRO A 1 120 ? -12.725 5.329 17.419 1.00 87.81 120 PRO A N 1
ATOM 962 C CA . PRO A 1 120 ? -11.915 6.413 16.858 1.00 87.81 120 PRO A CA 1
ATOM 963 C C . PRO A 1 120 ? -10.480 5.975 16.539 1.00 87.81 120 PRO A C 1
ATOM 965 O O . PRO A 1 120 ? -9.937 6.367 15.509 1.00 87.81 120 PRO A O 1
ATOM 968 N N . TYR A 1 121 ? -9.882 5.124 17.377 1.00 86.06 121 TYR A N 1
ATOM 969 C CA . TYR A 1 121 ? -8.529 4.613 17.152 1.00 86.06 121 TYR A CA 1
ATOM 970 C C . TYR A 1 121 ? -8.463 3.726 15.912 1.00 86.06 121 TYR A C 1
ATOM 972 O O . TYR A 1 121 ? -7.563 3.894 15.095 1.00 86.06 121 TYR A O 1
ATOM 980 N N . TYR A 1 122 ? -9.439 2.835 15.729 1.00 89.56 122 TYR A N 1
ATOM 981 C CA . TYR A 1 122 ? -9.531 2.019 14.523 1.00 89.56 122 TYR A CA 1
ATOM 982 C C . TYR A 1 122 ? -9.627 2.876 13.258 1.00 89.56 122 TYR A C 1
ATOM 984 O O . TYR A 1 122 ? -8.889 2.631 12.308 1.00 89.56 122 TYR A O 1
ATOM 992 N N . SER A 1 123 ? -10.493 3.894 13.253 1.00 89.62 123 SER A N 1
ATOM 993 C CA . SER A 1 123 ? -10.659 4.776 12.093 1.00 89.62 123 SER A CA 1
ATOM 994 C C . SER A 1 123 ? -9.365 5.509 11.738 1.00 89.62 123 SER A C 1
ATOM 996 O O . SER A 1 123 ? -9.001 5.566 10.568 1.00 89.62 123 SER A O 1
ATOM 998 N N . ILE A 1 124 ? -8.640 6.022 12.739 1.00 88.75 124 ILE A N 1
ATOM 999 C CA . ILE A 1 124 ? -7.346 6.688 12.526 1.00 88.75 124 ILE A CA 1
ATOM 1000 C C . ILE A 1 124 ? -6.319 5.701 11.959 1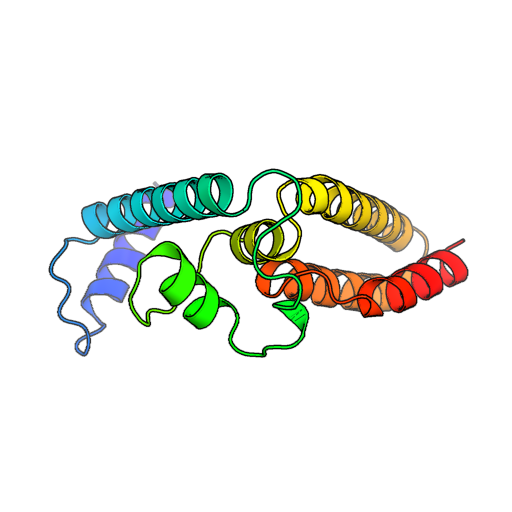.00 88.75 124 ILE A C 1
ATOM 1002 O O . ILE A 1 124 ? -5.667 6.002 10.960 1.00 88.75 124 ILE A O 1
ATOM 1006 N N . LEU A 1 125 ? -6.189 4.517 12.564 1.00 89.81 125 LEU A N 1
ATOM 1007 C CA . LEU A 1 125 ? -5.238 3.505 12.104 1.00 89.81 125 LEU A CA 1
ATOM 1008 C C . LEU A 1 125 ? -5.544 3.033 10.683 1.00 89.81 125 LEU A C 1
ATOM 1010 O O . LEU A 1 125 ? -4.621 2.885 9.886 1.00 89.81 125 LEU A O 1
ATOM 1014 N N . LEU A 1 126 ? -6.820 2.818 10.355 1.00 90.56 126 LEU A N 1
ATOM 1015 C CA . LEU A 1 126 ? -7.245 2.432 9.014 1.00 90.56 126 LEU A CA 1
ATOM 1016 C C . LEU A 1 126 ? -6.839 3.496 7.991 1.00 90.56 126 LEU A C 1
ATOM 1018 O O . LEU A 1 126 ? -6.199 3.156 6.999 1.00 90.56 126 LEU A O 1
ATOM 1022 N N . SER A 1 127 ? -7.138 4.770 8.256 1.00 89.06 127 SER A N 1
ATOM 1023 C CA . SER A 1 127 ? -6.782 5.873 7.357 1.00 89.06 127 SER A CA 1
ATOM 1024 C C . SER A 1 127 ? -5.273 5.985 7.136 1.00 89.06 127 SER A C 1
ATOM 1026 O O . SER A 1 127 ? -4.829 6.096 5.997 1.00 89.06 127 SER A O 1
ATOM 1028 N N . ILE A 1 128 ? -4.473 5.912 8.204 1.00 86.69 128 ILE A N 1
ATOM 1029 C CA . ILE A 1 128 ? -3.007 5.999 8.098 1.00 86.69 128 ILE A CA 1
ATOM 1030 C C . ILE A 1 128 ? -2.439 4.784 7.359 1.00 86.69 128 ILE A C 1
ATOM 1032 O O . ILE A 1 128 ? -1.510 4.929 6.570 1.00 86.69 128 ILE A O 1
ATOM 1036 N N . THR A 1 129 ? -3.005 3.595 7.582 1.00 87.50 129 THR A N 1
ATOM 1037 C CA . THR A 1 129 ? -2.572 2.377 6.886 1.00 87.50 129 THR A CA 1
ATOM 1038 C C . THR A 1 129 ? -2.857 2.486 5.395 1.00 87.50 129 THR A C 1
ATOM 1040 O O . THR A 1 129 ? -1.954 2.249 4.605 1.00 87.50 129 THR A O 1
ATOM 1043 N N . LEU A 1 130 ? -4.067 2.902 5.004 1.00 85.50 130 LEU A N 1
ATOM 1044 C CA . LEU A 1 130 ? -4.416 3.113 3.595 1.00 85.50 130 LEU A CA 1
ATOM 1045 C C . LEU A 1 130 ? -3.492 4.138 2.932 1.00 85.50 130 LEU A C 1
ATOM 1047 O O . LEU A 1 130 ? -2.999 3.884 1.839 1.00 85.50 130 LEU A O 1
ATOM 1051 N N . LEU A 1 131 ? -3.193 5.237 3.628 1.00 82.44 131 LEU A N 1
ATOM 1052 C CA . LEU A 1 131 ? -2.239 6.231 3.152 1.00 82.44 131 LEU A CA 1
ATOM 1053 C C . LEU A 1 131 ? -0.855 5.605 2.924 1.00 82.44 131 LEU A C 1
ATOM 1055 O O . LEU A 1 131 ? -0.323 5.686 1.827 1.00 82.44 131 LEU A O 1
ATOM 1059 N N . CYS A 1 132 ? -0.283 4.943 3.932 1.00 81.00 132 CYS A N 1
ATOM 1060 C CA . CYS A 1 132 ? 1.067 4.368 3.859 1.00 81.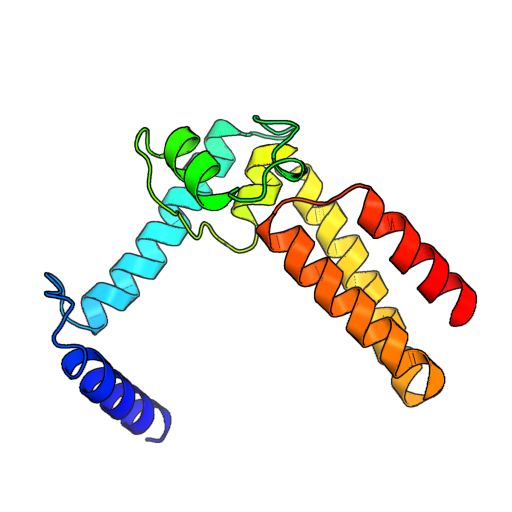00 132 CYS A CA 1
ATOM 1061 C C . CYS A 1 132 ? 1.211 3.301 2.771 1.00 81.00 132 CYS A C 1
ATOM 1063 O O . CYS A 1 132 ? 2.289 3.111 2.219 1.00 81.00 132 CYS A O 1
ATOM 1065 N N . VAL A 1 133 ? 0.126 2.606 2.450 1.00 80.81 133 VAL A N 1
ATOM 1066 C CA . VAL A 1 133 ? 0.108 1.662 1.340 1.00 80.81 133 VAL A CA 1
ATOM 1067 C C . VAL A 1 133 ? 0.277 2.401 -0.004 1.00 80.81 133 VAL A C 1
ATOM 1069 O O . VAL A 1 133 ? 1.050 1.962 -0.849 1.00 80.81 133 VAL A O 1
ATOM 1072 N N . GLU A 1 134 ? -0.332 3.577 -0.175 1.00 77.81 134 GLU A N 1
ATOM 1073 C CA . GLU A 1 134 ? -0.223 4.384 -1.403 1.00 77.81 134 GLU A CA 1
ATOM 1074 C C . GLU A 1 134 ? 1.070 5.208 -1.532 1.00 77.81 134 GLU A C 1
ATOM 1076 O O . GLU A 1 134 ? 1.491 5.507 -2.650 1.00 77.81 134 GLU A O 1
ATOM 1081 N N . ILE A 1 135 ? 1.712 5.608 -0.431 1.00 75.50 135 ILE A N 1
ATOM 1082 C CA . ILE A 1 135 ? 2.875 6.519 -0.476 1.00 75.50 135 ILE A CA 1
ATOM 1083 C C . ILE A 1 135 ? 4.171 5.946 0.103 1.00 75.50 135 ILE A C 1
ATOM 1085 O O . ILE A 1 135 ? 5.144 6.691 0.172 1.00 75.50 135 ILE A O 1
ATOM 1089 N N . SER A 1 136 ? 4.213 4.649 0.444 1.00 73.19 136 SER A N 1
ATOM 1090 C CA . SER A 1 136 ? 5.277 4.001 1.242 1.00 73.19 136 SER A CA 1
ATOM 1091 C C . SER A 1 136 ? 5.116 4.244 2.759 1.00 73.19 136 SER A C 1
ATOM 1093 O O . SER A 1 136 ? 4.495 5.240 3.163 1.00 73.19 136 SER A O 1
ATOM 1095 N N . PRO A 1 137 ? 5.601 3.345 3.644 1.00 66.25 137 PRO A N 1
ATOM 1096 C CA . PRO A 1 137 ? 5.411 3.467 5.078 1.00 66.25 137 PRO A CA 1
ATOM 1097 C C . PRO A 1 137 ? 6.177 4.674 5.598 1.00 66.25 137 PRO A C 1
ATOM 1099 O O . PRO A 1 137 ? 7.403 4.745 5.561 1.00 66.25 137 PRO A O 1
ATOM 1102 N N . ILE A 1 138 ? 5.445 5.621 6.169 1.00 68.94 138 ILE A N 1
ATOM 1103 C CA . ILE A 1 138 ? 6.069 6.696 6.929 1.00 68.94 138 ILE A CA 1
ATOM 1104 C C . ILE A 1 138 ? 6.498 6.078 8.265 1.00 68.94 138 ILE A C 1
ATOM 1106 O O . ILE A 1 138 ? 5.645 5.482 8.926 1.00 68.94 138 ILE A O 1
ATOM 1110 N N . PRO A 1 139 ? 7.742 6.267 8.750 1.00 68.25 139 PRO A N 1
ATOM 1111 C CA . PRO A 1 139 ? 8.151 5.841 10.097 1.00 68.25 139 PRO A CA 1
ATOM 1112 C C . PRO A 1 139 ? 7.160 6.268 11.197 1.00 68.25 139 PRO A C 1
ATOM 1114 O O . PRO A 1 139 ? 6.999 5.609 12.224 1.00 68.25 139 PRO A O 1
ATOM 1117 N N . LEU A 1 140 ? 6.429 7.356 10.939 1.00 67.94 140 LEU A N 1
ATOM 1118 C CA . LEU A 1 140 ? 5.363 7.891 11.770 1.00 67.94 140 LEU A CA 1
ATOM 1119 C C . LEU A 1 140 ? 4.197 6.914 12.004 1.00 67.94 140 LEU A C 1
ATOM 1121 O O . LEU A 1 140 ? 3.523 7.072 13.016 1.00 67.94 140 LEU A O 1
ATOM 1125 N N . ILE A 1 141 ? 3.966 5.900 11.155 1.00 78.75 141 ILE A N 1
ATOM 1126 C CA . ILE A 1 141 ? 2.900 4.896 11.348 1.00 78.75 141 ILE A CA 1
ATOM 1127 C C . ILE A 1 141 ? 3.060 4.127 12.665 1.00 78.75 141 ILE A C 1
ATOM 1129 O O . ILE A 1 141 ? 2.069 3.719 13.270 1.00 78.75 141 ILE A O 1
ATOM 1133 N N . ILE A 1 142 ? 4.290 3.989 13.166 1.00 82.06 142 ILE A N 1
ATOM 1134 C CA . ILE A 1 142 ? 4.583 3.245 14.393 1.00 82.06 142 ILE A CA 1
ATOM 1135 C C . ILE A 1 142 ? 3.903 3.898 15.608 1.00 82.06 142 ILE A C 1
ATOM 1137 O O . ILE A 1 142 ? 3.311 3.197 16.430 1.00 82.06 142 ILE A O 1
ATOM 1141 N N . PHE A 1 143 ? 3.914 5.231 15.720 1.00 83.56 143 PHE A N 1
ATOM 1142 C CA . PHE A 1 143 ? 3.395 5.924 16.909 1.00 83.56 143 PHE A CA 1
ATOM 1143 C C . PHE A 1 143 ? 1.875 5.767 17.108 1.00 83.56 143 PHE A C 1
ATOM 1145 O O . PHE A 1 143 ? 1.473 5.372 18.207 1.00 83.56 143 PHE A O 1
ATOM 1152 N N . PRO A 1 144 ? 1.008 6.003 16.100 1.00 83.38 144 PRO A N 1
ATOM 1153 C CA . PRO A 1 144 ? -0.421 5.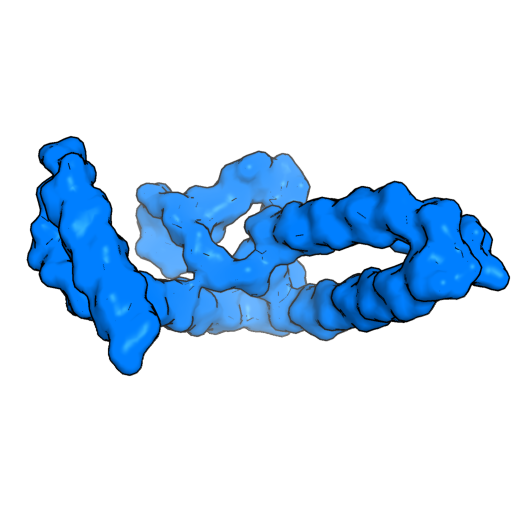721 16.198 1.00 83.38 144 PRO A CA 1
ATOM 1154 C C . PRO A 1 144 ? -0.710 4.270 16.579 1.00 83.38 144 PRO A C 1
ATOM 1156 O O . PRO A 1 144 ? -1.579 4.025 17.417 1.00 83.38 144 PRO A O 1
ATOM 1159 N N . TYR A 1 145 ? 0.031 3.315 16.005 1.00 85.94 145 TYR A N 1
ATOM 1160 C CA . TYR A 1 145 ? -0.134 1.891 16.300 1.00 85.94 145 TYR A CA 1
ATOM 1161 C C . TYR A 1 145 ? 0.219 1.557 17.753 1.00 85.94 145 TYR A C 1
ATOM 1163 O O . TYR A 1 145 ? -0.558 0.872 18.421 1.00 85.94 145 TYR A O 1
ATOM 1171 N N . LEU A 1 146 ? 1.327 2.091 18.277 1.00 85.50 146 LEU A N 1
ATOM 1172 C CA . LEU A 1 146 ? 1.707 1.921 19.683 1.00 85.50 146 LEU A CA 1
ATOM 1173 C C . LEU A 1 146 ? 0.669 2.528 20.637 1.00 85.50 146 LEU A C 1
ATOM 1175 O O . LEU A 1 146 ? 0.268 1.878 21.604 1.00 85.50 146 LEU A O 1
ATOM 1179 N N . ILE A 1 147 ? 0.189 3.744 20.354 1.00 84.81 147 ILE A N 1
ATOM 1180 C CA . ILE A 1 147 ? -0.827 4.420 21.178 1.00 84.81 147 ILE A CA 1
ATOM 1181 C C . ILE A 1 147 ? -2.132 3.624 21.187 1.00 84.81 147 ILE A C 1
ATOM 1183 O O . ILE A 1 147 ? -2.730 3.424 22.247 1.00 84.81 147 ILE A O 1
ATOM 1187 N N . ALA A 1 148 ? -2.579 3.170 20.017 1.00 82.81 148 ALA A N 1
ATOM 1188 C CA . ALA A 1 148 ? -3.806 2.402 19.897 1.00 82.81 148 ALA A CA 1
ATOM 1189 C C . ALA A 1 148 ? -3.699 1.074 20.650 1.00 82.81 148 ALA A C 1
ATOM 1191 O O . ALA A 1 148 ? -4.588 0.759 21.434 1.00 82.81 148 ALA A O 1
ATOM 1192 N N . LEU A 1 149 ? -2.598 0.335 20.488 1.00 82.12 149 LEU A N 1
ATOM 1193 C CA . LEU A 1 149 ? -2.369 -0.907 21.226 1.00 82.12 149 LEU A CA 1
ATOM 1194 C C . LEU A 1 149 ? -2.333 -0.682 22.741 1.00 82.12 149 LEU A C 1
ATOM 1196 O O . LEU A 1 149 ? -2.989 -1.426 23.465 1.00 82.12 149 LEU A O 1
ATOM 1200 N N . TYR A 1 150 ? -1.655 0.363 23.221 1.00 84.88 150 TYR A N 1
ATOM 1201 C CA . TYR A 1 150 ? -1.602 0.695 24.648 1.00 84.88 150 TYR A CA 1
ATOM 1202 C C . TYR A 1 150 ? -2.978 1.036 25.235 1.00 84.88 150 TYR A C 1
ATOM 1204 O O . TYR A 1 150 ? -3.298 0.623 26.343 1.00 84.88 150 TYR A O 1
ATOM 1212 N N . LYS A 1 151 ? -3.814 1.785 24.505 1.00 79.00 151 LYS A N 1
ATOM 1213 C CA . LYS A 1 151 ? -5.155 2.182 24.977 1.00 79.00 151 LYS A CA 1
ATOM 1214 C C . LYS A 1 151 ? -6.190 1.062 24.925 1.00 79.00 151 LYS A C 1
ATOM 1216 O O . LYS A 1 151 ? -7.260 1.202 25.514 1.00 79.00 151 LYS A O 1
ATOM 1221 N N . ILE A 1 152 ? -5.902 0.021 24.154 1.00 73.19 152 ILE A N 1
ATOM 1222 C CA . ILE A 1 152 ? -6.817 -1.076 23.854 1.00 73.19 152 ILE A CA 1
ATOM 1223 C C . ILE A 1 152 ? -6.397 -2.370 24.580 1.00 73.19 152 ILE A C 1
ATOM 1225 O O . ILE A 1 152 ? -7.211 -3.295 24.690 1.00 73.19 152 ILE A O 1
ATOM 1229 N N . SER A 1 153 ? -5.142 -2.471 25.033 1.00 71.75 153 SER A N 1
ATOM 1230 C CA . SER A 1 153 ? -4.678 -3.481 25.995 1.00 71.75 153 SER A CA 1
ATOM 1231 C C . SER A 1 153 ? -5.334 -3.298 27.356 1.00 71.75 153 SER A C 1
ATOM 1233 O O . SER A 1 153 ? -5.493 -4.353 28.003 1.00 71.75 153 SER A O 1
#